Protein AF-A0A9X2DVT4-F1 (afdb_monomer_lite)

Structure (mmCIF, N/CA/C/O backbone):
data_AF-A0A9X2DVT4-F1
#
_entry.id   AF-A0A9X2DVT4-F1
#
loop_
_atom_site.group_PDB
_atom_site.id
_atom_site.type_symbol
_atom_site.label_atom_id
_atom_site.label_alt_id
_atom_site.label_comp_id
_atom_site.label_asym_id
_atom_site.label_entity_id
_atom_site.label_seq_id
_atom_site.pdbx_PDB_ins_code
_atom_site.Cartn_x
_atom_site.Cartn_y
_atom_site.Cartn_z
_atom_site.occupancy
_atom_site.B_iso_or_equiv
_atom_site.auth_seq_id
_atom_site.auth_comp_id
_atom_site.auth_asym_id
_atom_site.auth_atom_id
_atom_site.pdbx_PDB_model_num
ATOM 1 N N . MET A 1 1 ? 13.427 -0.762 -12.704 1.00 71.38 1 MET A N 1
ATOM 2 C CA . MET A 1 1 ? 12.385 -1.086 -13.706 1.00 71.38 1 MET A CA 1
ATOM 3 C C . MET A 1 1 ? 13.060 -1.041 -15.070 1.00 71.38 1 MET A C 1
ATOM 5 O O . MET A 1 1 ? 14.196 -0.591 -15.124 1.00 71.38 1 MET A O 1
ATOM 9 N N . GLY A 1 2 ? 12.454 -1.549 -16.137 1.00 69.06 2 GLY A N 1
ATOM 10 C CA . GLY A 1 2 ? 13.081 -1.515 -17.460 1.00 69.06 2 GLY A CA 1
ATOM 11 C C . GLY A 1 2 ? 12.213 -2.174 -18.527 1.00 69.06 2 GLY A C 1
ATOM 12 O O . GLY A 1 2 ? 11.211 -2.796 -18.166 1.00 69.06 2 GLY A O 1
ATOM 13 N N . PRO A 1 3 ? 12.598 -2.067 -19.810 1.00 72.62 3 PRO A N 1
ATOM 14 C CA . PRO A 1 3 ? 11.763 -2.531 -20.902 1.00 72.62 3 PRO A CA 1
ATOM 15 C C . PRO A 1 3 ? 11.593 -4.046 -20.883 1.00 72.62 3 PRO A C 1
ATOM 17 O O . PRO A 1 3 ? 12.541 -4.806 -20.644 1.00 72.62 3 PRO A O 1
ATOM 20 N N . VAL A 1 4 ? 10.359 -4.478 -21.123 1.00 77.94 4 VAL A N 1
ATOM 21 C CA . VAL A 1 4 ? 9.974 -5.889 -21.056 1.00 77.94 4 VAL A CA 1
ATOM 22 C C . VAL A 1 4 ? 9.972 -6.493 -22.456 1.00 77.94 4 VAL A C 1
ATOM 24 O O . VAL A 1 4 ? 9.205 -6.082 -23.323 1.00 77.94 4 VAL A O 1
ATOM 27 N N . GLU A 1 5 ? 10.796 -7.519 -22.669 1.00 76.25 5 GLU A N 1
ATOM 28 C CA . GLU A 1 5 ? 10.823 -8.247 -23.939 1.00 76.25 5 GLU A CA 1
ATOM 29 C C . GLU A 1 5 ? 9.507 -9.016 -24.163 1.00 76.25 5 GLU A C 1
ATOM 31 O O . GLU A 1 5 ? 8.985 -9.676 -23.256 1.00 76.25 5 GLU A O 1
ATOM 36 N N . ARG A 1 6 ? 8.954 -8.912 -25.380 1.00 77.31 6 ARG A N 1
ATOM 37 C CA . ARG A 1 6 ? 7.683 -9.536 -25.777 1.00 77.31 6 ARG A CA 1
ATOM 38 C C . ARG A 1 6 ? 7.884 -10.526 -26.930 1.00 77.31 6 ARG A C 1
ATOM 40 O O . ARG A 1 6 ? 8.657 -10.229 -27.837 1.00 77.31 6 ARG A O 1
ATOM 47 N N . PRO A 1 7 ? 7.142 -11.652 -26.957 1.00 82.06 7 PRO A N 1
ATOM 48 C CA . PRO A 1 7 ? 6.118 -12.064 -25.991 1.00 82.06 7 PRO A CA 1
ATOM 49 C C . PRO A 1 7 ? 6.713 -12.519 -24.650 1.00 82.06 7 PRO A C 1
ATOM 51 O O . PRO A 1 7 ? 7.838 -13.006 -24.594 1.00 82.06 7 PRO A O 1
ATOM 54 N N . LEU A 1 8 ? 5.934 -12.394 -23.569 1.00 76.88 8 LEU A N 1
ATOM 55 C CA . LEU A 1 8 ? 6.378 -12.848 -22.251 1.00 76.88 8 LEU A CA 1
ATOM 56 C C . LEU A 1 8 ? 6.645 -14.365 -22.251 1.00 76.88 8 LEU A C 1
ATOM 58 O O . LEU A 1 8 ? 5.827 -15.140 -22.764 1.00 76.88 8 LEU A O 1
ATOM 62 N N . PRO A 1 9 ? 7.750 -14.817 -21.637 1.00 76.12 9 PRO A N 1
ATOM 63 C CA . PRO A 1 9 ? 8.065 -16.232 -21.571 1.00 76.12 9 PRO A CA 1
ATOM 64 C C . PRO A 1 9 ? 7.086 -16.973 -20.660 1.00 76.12 9 PRO A C 1
ATOM 66 O O . PRO A 1 9 ? 6.658 -16.478 -19.619 1.00 76.12 9 PRO A O 1
ATOM 69 N N . ARG A 1 10 ? 6.778 -18.227 -21.015 1.00 79.88 10 ARG A N 1
ATOM 70 C CA . ARG A 1 10 ? 5.844 -19.083 -20.257 1.00 79.88 10 ARG A CA 1
ATOM 71 C C . ARG A 1 10 ? 6.353 -19.483 -18.868 1.00 79.88 10 ARG A C 1
ATOM 73 O O . ARG A 1 10 ? 5.586 -20.023 -18.078 1.00 79.88 10 ARG A O 1
ATOM 80 N N . THR A 1 11 ? 7.640 -19.277 -18.585 1.00 75.56 11 THR A N 1
ATOM 81 C CA . THR A 1 11 ? 8.261 -19.591 -17.294 1.00 75.56 11 THR A CA 1
ATOM 82 C C . THR A 1 11 ? 9.234 -18.487 -16.895 1.00 75.56 11 THR A C 1
ATOM 84 O O . THR A 1 11 ? 9.920 -17.923 -17.746 1.00 75.56 11 THR A O 1
ATOM 87 N N . THR A 1 12 ? 9.355 -18.222 -15.595 1.00 71.00 12 THR A N 1
ATOM 88 C CA . THR A 1 12 ? 10.313 -17.249 -15.043 1.00 71.00 12 THR A CA 1
ATOM 89 C C . THR A 1 12 ? 11.767 -17.611 -15.334 1.00 71.00 12 THR A C 1
ATOM 91 O O . THR A 1 12 ? 12.592 -16.720 -15.485 1.00 71.00 12 THR A O 1
ATOM 94 N N . ARG A 1 13 ? 12.095 -18.904 -15.466 1.00 68.88 13 ARG A N 1
ATOM 95 C CA . ARG A 1 13 ? 13.450 -19.367 -15.817 1.00 68.88 13 ARG A CA 1
ATOM 96 C C . ARG A 1 13 ? 13.846 -19.031 -17.256 1.00 68.88 13 ARG A C 1
ATOM 98 O O . ARG A 1 13 ? 15.031 -18.945 -17.547 1.00 68.88 13 ARG A O 1
ATOM 105 N N . ALA A 1 14 ? 12.860 -18.868 -18.136 1.00 66.12 14 ALA A N 1
ATOM 106 C CA . ALA A 1 14 ? 13.054 -18.429 -19.513 1.00 66.12 14 ALA A CA 1
ATOM 107 C C . ALA A 1 14 ? 12.982 -16.898 -19.657 1.00 66.12 14 ALA A C 1
ATOM 109 O O . ALA A 1 14 ? 13.125 -16.391 -20.766 1.00 66.12 14 ALA A O 1
ATOM 110 N N . ALA A 1 15 ? 12.743 -16.162 -18.562 1.00 71.56 15 ALA A N 1
ATOM 111 C CA . ALA A 1 15 ? 12.778 -14.709 -18.575 1.00 71.56 15 ALA A CA 1
ATOM 112 C C . ALA A 1 15 ? 14.210 -14.212 -18.778 1.00 71.56 15 ALA A C 1
ATOM 114 O O . ALA A 1 15 ? 15.128 -14.576 -18.049 1.00 71.56 15 ALA A O 1
ATOM 115 N N . THR A 1 16 ? 14.369 -13.373 -19.788 1.00 70.31 16 THR A N 1
ATOM 116 C CA . THR A 1 16 ? 15.599 -12.678 -20.159 1.00 70.31 16 THR A CA 1
ATOM 117 C C . THR A 1 16 ? 15.250 -11.206 -20.408 1.00 70.31 16 THR A C 1
ATOM 119 O O . THR A 1 16 ? 14.088 -10.811 -20.287 1.00 70.31 16 THR A O 1
ATOM 122 N N . GLY A 1 17 ? 16.255 -10.374 -20.668 1.00 77.12 17 GLY A N 1
ATOM 123 C CA . GLY A 1 17 ? 16.083 -8.951 -20.944 1.00 77.12 17 GLY A CA 1
ATOM 124 C C . GLY A 1 17 ? 16.403 -8.047 -19.755 1.00 77.12 17 GLY A C 1
ATOM 125 O O . GLY A 1 17 ? 16.550 -8.482 -18.608 1.00 77.12 17 GLY A O 1
ATOM 126 N N . SER A 1 18 ? 16.546 -6.756 -20.045 1.00 78.50 18 SER A N 1
ATOM 127 C CA . SER A 1 18 ? 16.970 -5.735 -19.081 1.00 78.50 18 SER A CA 1
ATOM 128 C C . SER A 1 18 ? 16.030 -5.641 -17.878 1.00 78.50 18 SER A C 1
ATOM 130 O O . SER A 1 18 ? 16.520 -5.569 -16.752 1.00 78.50 18 SER A O 1
ATOM 132 N N . ALA A 1 19 ? 14.710 -5.759 -18.076 1.00 80.19 19 ALA A N 1
ATOM 133 C CA . ALA A 1 19 ? 13.735 -5.816 -16.985 1.00 80.19 19 ALA A CA 1
ATOM 134 C C . ALA A 1 19 ? 13.988 -6.974 -16.005 1.00 80.19 19 ALA A C 1
ATOM 136 O O . ALA A 1 19 ? 13.906 -6.786 -14.789 1.00 80.19 19 ALA A O 1
ATOM 137 N N . HIS A 1 20 ? 14.328 -8.167 -16.508 1.00 83.31 20 HIS A N 1
ATOM 138 C CA . HIS A 1 20 ? 14.602 -9.331 -15.662 1.00 83.31 20 HIS A CA 1
ATOM 139 C C . HIS A 1 20 ? 15.852 -9.116 -14.798 1.00 83.31 20 HIS A C 1
ATOM 141 O O . HIS A 1 20 ? 15.828 -9.352 -13.587 1.00 83.31 20 HIS A O 1
ATOM 147 N N . PHE A 1 21 ? 16.939 -8.626 -15.401 1.00 85.50 21 PHE A N 1
ATOM 148 C CA . PHE A 1 21 ? 18.171 -8.335 -14.668 1.00 85.50 21 PHE A CA 1
ATOM 149 C C . PHE A 1 21 ? 17.993 -7.194 -13.661 1.00 85.50 21 PHE A C 1
ATOM 151 O O . PHE A 1 21 ? 18.472 -7.314 -12.532 1.00 85.50 21 PHE A O 1
ATOM 158 N N . ALA A 1 22 ? 17.253 -6.143 -14.027 1.00 84.56 22 ALA A N 1
ATOM 159 C CA . ALA A 1 22 ? 16.889 -5.047 -13.134 1.00 84.56 22 ALA A CA 1
ATOM 160 C C . ALA A 1 22 ? 16.107 -5.550 -11.910 1.00 84.56 22 ALA A C 1
ATOM 162 O O . ALA A 1 22 ? 16.446 -5.222 -10.773 1.00 84.56 22 ALA A O 1
ATOM 163 N N . ALA A 1 23 ? 15.105 -6.410 -12.120 1.00 86.69 23 ALA A N 1
ATOM 164 C CA . ALA A 1 23 ? 14.337 -7.014 -11.033 1.00 86.69 23 ALA A CA 1
ATOM 165 C C . ALA A 1 23 ? 15.223 -7.865 -10.110 1.00 86.69 23 ALA A C 1
ATOM 167 O O . ALA A 1 23 ? 15.121 -7.772 -8.888 1.00 86.69 23 ALA A O 1
ATOM 168 N N . ARG A 1 24 ? 16.136 -8.666 -10.674 1.00 89.25 24 ARG A N 1
ATOM 169 C CA . ARG A 1 24 ? 17.065 -9.482 -9.883 1.00 89.25 24 ARG A CA 1
ATOM 170 C C . ARG A 1 24 ? 18.013 -8.617 -9.049 1.00 89.25 24 ARG A C 1
ATOM 172 O O . ARG A 1 24 ? 18.176 -8.898 -7.864 1.00 89.25 24 ARG A O 1
ATOM 179 N N . ARG A 1 25 ? 18.602 -7.562 -9.625 1.00 90.00 25 ARG A N 1
ATOM 180 C CA . ARG A 1 25 ? 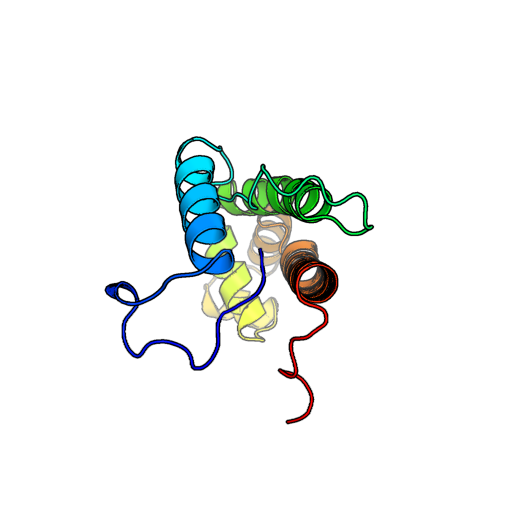19.441 -6.605 -8.879 1.00 90.00 25 ARG A CA 1
ATOM 181 C C . ARG A 1 25 ? 18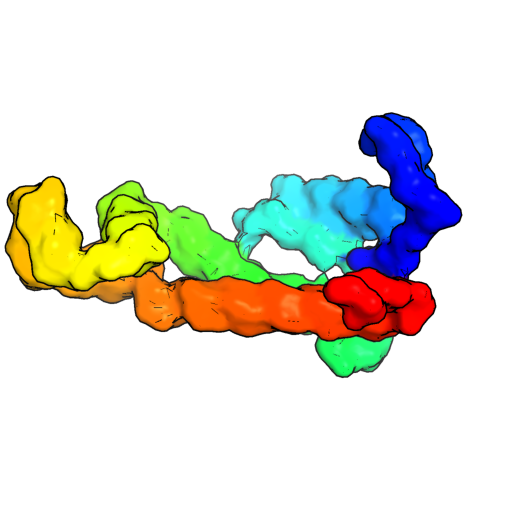.668 -5.940 -7.747 1.00 90.00 25 ARG A C 1
ATOM 183 O O . ARG A 1 25 ? 19.157 -5.911 -6.623 1.00 90.00 25 ARG A O 1
ATOM 190 N N . ALA A 1 26 ? 17.452 -5.475 -8.024 1.00 91.06 26 ALA A N 1
ATOM 191 C CA . ALA A 1 26 ? 16.573 -4.880 -7.026 1.00 91.06 26 ALA A CA 1
ATOM 192 C C . ALA A 1 26 ? 16.285 -5.846 -5.860 1.00 91.06 26 ALA A C 1
ATOM 194 O O . ALA A 1 26 ? 16.390 -5.458 -4.699 1.00 91.06 26 ALA A O 1
ATOM 195 N N . VAL A 1 27 ? 15.998 -7.122 -6.140 1.00 92.69 27 VAL A N 1
ATOM 196 C CA . VAL A 1 27 ? 15.785 -8.141 -5.096 1.00 92.69 27 VAL A CA 1
ATOM 197 C C . VAL A 1 27 ? 17.047 -8.382 -4.271 1.00 92.69 27 VAL A C 1
ATOM 199 O O . VAL A 1 27 ? 16.967 -8.455 -3.047 1.00 92.69 27 VAL A O 1
ATOM 202 N N . GLU A 1 28 ? 18.213 -8.501 -4.909 1.00 93.50 28 GLU A N 1
ATOM 203 C CA . GLU A 1 28 ? 19.473 -8.679 -4.180 1.00 93.50 28 GLU A CA 1
ATOM 204 C C . GLU A 1 28 ? 19.793 -7.467 -3.295 1.00 93.50 28 GLU A C 1
ATOM 206 O O . GLU A 1 28 ? 20.128 -7.643 -2.124 1.00 93.50 28 GLU A O 1
ATOM 211 N N . ALA A 1 29 ? 19.598 -6.246 -3.799 1.00 92.31 29 ALA A N 1
ATOM 212 C CA . ALA A 1 29 ? 19.772 -5.019 -3.025 1.00 92.31 29 ALA A CA 1
ATOM 213 C C . ALA A 1 29 ? 18.767 -4.911 -1.864 1.00 92.31 29 ALA A C 1
ATOM 215 O O . ALA A 1 29 ? 19.121 -4.497 -0.763 1.00 92.31 29 ALA A O 1
ATOM 216 N N . ALA A 1 30 ? 17.516 -5.327 -2.070 1.00 94.31 30 ALA A N 1
ATOM 217 C CA . ALA A 1 30 ? 16.475 -5.282 -1.048 1.00 94.31 30 ALA A CA 1
ATOM 218 C C . ALA A 1 30 ? 16.804 -6.139 0.187 1.00 9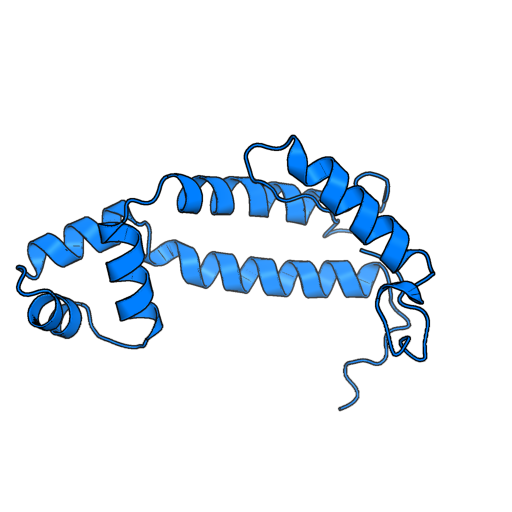4.31 30 ALA A C 1
ATOM 220 O O . ALA A 1 30 ? 16.397 -5.794 1.296 1.00 94.31 30 ALA A O 1
ATOM 221 N N . LYS A 1 31 ? 17.564 -7.235 0.035 1.00 94.19 31 LYS A N 1
ATOM 222 C CA . LYS A 1 31 ? 17.895 -8.147 1.147 1.00 94.19 31 LYS A CA 1
ATOM 223 C C . LYS A 1 31 ? 18.644 -7.465 2.289 1.00 94.19 31 LYS A C 1
ATOM 225 O O . LYS A 1 31 ? 18.451 -7.865 3.437 1.00 94.19 31 LYS A O 1
ATOM 230 N N . THR A 1 32 ? 19.478 -6.472 1.987 1.00 93.69 32 THR A N 1
ATOM 231 C CA . THR A 1 32 ? 20.314 -5.765 2.970 1.00 93.69 32 THR A CA 1
ATOM 232 C C . THR A 1 32 ? 19.689 -4.458 3.459 1.00 93.69 32 THR A C 1
ATOM 234 O O . THR A 1 32 ? 20.217 -3.843 4.385 1.00 93.69 32 THR A O 1
ATOM 237 N N . ARG A 1 33 ? 18.558 -4.032 2.881 1.00 92.56 33 ARG A N 1
ATOM 238 C CA . ARG A 1 33 ? 17.866 -2.793 3.259 1.00 92.56 33 ARG A CA 1
ATOM 239 C C . ARG A 1 33 ? 16.886 -3.033 4.412 1.00 92.56 33 ARG A C 1
ATOM 241 O O . ARG A 1 33 ? 16.171 -4.037 4.388 1.00 92.56 33 ARG A O 1
ATOM 248 N N . PRO A 1 34 ? 16.757 -2.090 5.366 1.00 90.81 34 PRO A N 1
ATOM 249 C CA . PRO A 1 34 ? 15.749 -2.170 6.424 1.00 90.81 34 PRO A CA 1
ATOM 250 C C . PRO A 1 34 ? 14.319 -2.300 5.885 1.00 90.81 34 PRO A C 1
ATOM 252 O O . PRO A 1 34 ? 13.552 -3.115 6.379 1.00 90.81 34 PRO A O 1
ATOM 255 N N . SER A 1 35 ? 13.988 -1.566 4.818 1.00 93.38 35 SER A N 1
ATOM 256 C CA . SER A 1 35 ? 12.660 -1.584 4.192 1.00 93.38 35 SER A CA 1
ATOM 257 C C . SER A 1 35 ? 12.348 -2.863 3.408 1.00 93.38 35 SER A C 1
ATOM 259 O O . SER A 1 35 ? 11.218 -3.028 2.956 1.00 93.38 35 SER A O 1
ATOM 261 N N . ARG A 1 36 ? 13.329 -3.761 3.206 1.00 93.31 36 ARG A N 1
ATOM 262 C CA . ARG A 1 36 ? 13.201 -4.971 2.367 1.00 93.31 36 ARG A CA 1
ATOM 263 C C . ARG A 1 36 ? 12.677 -4.689 0.952 1.00 93.31 36 ARG A C 1
ATOM 265 O O . ARG A 1 36 ? 12.116 -5.569 0.304 1.00 93.31 36 ARG A O 1
ATOM 272 N N . PHE A 1 37 ? 12.891 -3.472 0.461 1.00 93.81 37 PHE A N 1
ATOM 273 C CA . PHE A 1 37 ? 12.450 -3.004 -0.845 1.00 93.81 37 PHE A CA 1
ATOM 274 C C . PHE A 1 37 ? 13.575 -2.226 -1.520 1.00 93.81 37 PHE A C 1
ATOM 276 O O . PHE A 1 37 ? 14.242 -1.411 -0.883 1.00 93.81 37 PHE A O 1
ATOM 283 N N . SER A 1 38 ? 13.771 -2.466 -2.813 1.00 92.75 38 SER A N 1
ATOM 284 C CA . SER A 1 38 ? 14.668 -1.680 -3.654 1.00 92.75 38 SER A CA 1
ATOM 285 C C . SER A 1 38 ? 14.049 -1.513 -5.037 1.00 92.75 38 SER A C 1
ATOM 287 O O . SER A 1 38 ? 13.491 -2.463 -5.586 1.00 92.75 38 SER A O 1
ATOM 289 N N . THR A 1 39 ? 14.209 -0.341 -5.631 1.00 89.38 39 THR A N 1
ATOM 290 C CA . THR A 1 39 ? 14.218 -0.148 -7.079 1.00 89.38 39 THR A CA 1
ATOM 291 C C . THR A 1 39 ? 15.644 -0.384 -7.601 1.00 89.38 39 THR A C 1
ATOM 293 O O . THR A 1 39 ? 16.590 -0.474 -6.812 1.00 89.38 39 THR A O 1
ATOM 296 N N . ASP A 1 40 ? 15.799 -0.609 -8.909 1.00 80.06 40 ASP A N 1
ATOM 297 C CA . ASP A 1 40 ? 17.107 -0.897 -9.517 1.00 80.06 40 ASP A CA 1
ATOM 298 C C . ASP A 1 40 ? 18.046 0.316 -9.373 1.00 80.06 40 ASP A C 1
ATOM 300 O O . ASP A 1 40 ? 17.687 1.391 -9.856 1.00 80.06 40 ASP A O 1
ATOM 304 N N . PRO A 1 41 ? 19.207 0.178 -8.706 1.00 60.19 41 PRO A N 1
ATOM 305 C CA . PRO A 1 41 ? 20.082 1.306 -8.389 1.00 60.19 41 PRO A CA 1
ATOM 306 C C . PRO A 1 41 ? 20.899 1.832 -9.579 1.00 60.19 41 PRO A C 1
ATOM 308 O O . PRO A 1 41 ? 21.418 2.940 -9.487 1.00 60.19 41 PRO A O 1
ATOM 311 N N . ASP A 1 42 ? 21.027 1.062 -10.665 1.00 61.66 42 ASP A N 1
ATOM 312 C CA . ASP A 1 42 ? 21.895 1.413 -11.805 1.00 61.66 42 ASP A CA 1
ATOM 313 C C . ASP A 1 42 ? 21.193 2.256 -12.881 1.00 61.66 42 ASP A C 1
ATOM 315 O O . ASP A 1 42 ? 21.815 2.671 -13.861 1.00 61.66 42 ASP A O 1
ATOM 319 N N . ASP A 1 43 ? 19.898 2.525 -12.717 1.00 64.69 43 ASP A N 1
ATOM 320 C CA . ASP A 1 43 ? 19.166 3.394 -13.627 1.00 64.69 43 ASP A CA 1
ATOM 321 C C . ASP A 1 43 ? 19.389 4.862 -13.244 1.00 64.69 43 ASP A C 1
ATOM 323 O O . ASP A 1 43 ? 18.652 5.450 -12.452 1.00 64.69 43 ASP A O 1
ATOM 327 N N . ALA A 1 44 ? 20.441 5.453 -13.814 1.00 62.94 44 ALA A N 1
ATOM 328 C CA . ALA A 1 44 ? 20.788 6.867 -13.669 1.00 62.94 44 ALA A CA 1
ATOM 329 C C . ALA A 1 44 ? 19.844 7.803 -14.457 1.00 62.94 44 ALA A C 1
ATOM 331 O O . ALA A 1 44 ? 20.267 8.862 -14.932 1.00 62.94 44 ALA A O 1
ATOM 332 N N . SER A 1 45 ? 18.576 7.416 -14.633 1.00 67.75 45 SER A N 1
ATOM 333 C CA . SER A 1 45 ? 17.561 8.263 -15.245 1.00 67.75 45 SER A CA 1
ATOM 334 C C . SER A 1 45 ? 17.432 9.574 -14.472 1.00 67.75 45 SER A C 1
ATOM 336 O O . SER A 1 45 ? 17.139 9.601 -13.277 1.00 67.75 45 SER A O 1
ATOM 338 N N . THR A 1 46 ? 17.637 10.683 -15.179 1.00 70.38 46 THR A N 1
ATOM 339 C CA . THR A 1 46 ? 17.429 12.043 -14.667 1.00 70.38 46 THR A CA 1
ATOM 340 C C . THR A 1 46 ? 15.981 12.508 -14.833 1.00 70.38 46 THR A C 1
ATOM 342 O O . THR A 1 46 ? 15.651 13.635 -14.459 1.00 70.38 46 THR A O 1
ATOM 345 N N . ALA A 1 47 ? 15.108 11.668 -15.403 1.00 80.19 47 ALA A N 1
ATOM 346 C CA . ALA A 1 47 ? 13.703 11.988 -15.598 1.00 80.19 47 ALA A CA 1
ATOM 347 C C . ALA A 1 47 ? 12.958 11.940 -14.260 1.00 80.19 47 ALA A C 1
ATOM 349 O O . ALA A 1 47 ? 13.022 10.948 -13.538 1.00 80.19 47 ALA A O 1
ATOM 350 N N . PHE A 1 48 ? 12.220 13.007 -13.952 1.00 81.50 48 PHE A N 1
ATOM 351 C CA . PHE A 1 48 ? 11.333 13.040 -12.796 1.00 81.50 48 PHE A CA 1
ATOM 352 C C . PHE A 1 48 ? 9.925 12.548 -13.181 1.00 81.50 48 PHE A C 1
ATOM 354 O O . PHE A 1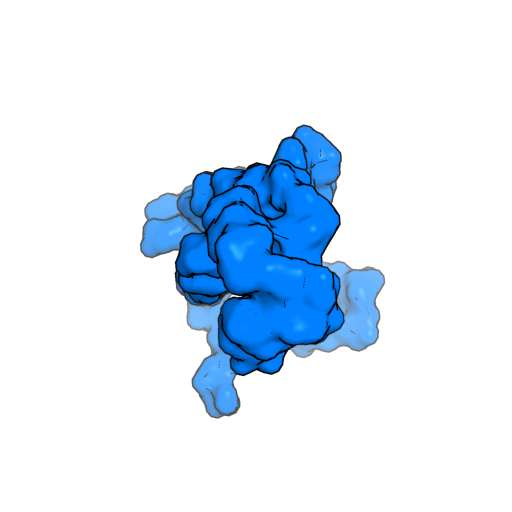 48 ? 9.369 13.033 -14.171 1.00 81.50 48 PHE A O 1
ATOM 361 N N . PRO A 1 49 ? 9.297 11.669 -12.382 1.00 87.38 49 PRO A N 1
ATOM 362 C CA . PRO A 1 49 ? 9.870 10.962 -11.236 1.00 87.38 49 PRO A CA 1
ATOM 363 C C . PRO A 1 49 ? 10.804 9.820 -11.668 1.00 87.38 49 PRO A C 1
ATOM 365 O O . PRO A 1 49 ? 10.520 9.109 -12.633 1.00 87.38 49 PRO A O 1
ATOM 368 N N . SER A 1 50 ? 11.883 9.627 -10.912 1.00 87.94 50 SER A N 1
ATOM 369 C CA . SER A 1 50 ? 12.883 8.575 -11.115 1.00 87.94 50 SER A CA 1
ATOM 370 C C . SER A 1 50 ? 12.625 7.352 -10.214 1.00 87.94 50 SER A C 1
ATOM 372 O O . SER A 1 50 ? 11.883 7.436 -9.224 1.00 87.94 50 SER A O 1
ATOM 374 N N . PRO A 1 51 ? 13.275 6.200 -10.474 1.00 88.38 51 PRO A N 1
ATOM 375 C CA . PRO A 1 51 ? 13.275 5.067 -9.546 1.00 88.38 51 PRO A CA 1
ATOM 376 C C . PRO A 1 51 ? 13.767 5.418 -8.134 1.00 88.38 51 PRO A C 1
ATOM 378 O O . PRO A 1 51 ? 13.286 4.828 -7.161 1.00 88.38 51 PRO A O 1
ATOM 381 N N . ALA A 1 52 ? 14.695 6.372 -8.014 1.00 88.50 52 ALA A N 1
ATOM 382 C CA . ALA A 1 52 ? 15.215 6.846 -6.734 1.00 88.50 52 ALA A CA 1
ATOM 383 C C . ALA A 1 52 ? 14.177 7.685 -5.971 1.00 88.50 52 ALA A C 1
ATOM 385 O O . ALA A 1 52 ? 14.022 7.502 -4.763 1.00 88.50 52 ALA A O 1
ATOM 386 N N . ASP A 1 53 ? 13.407 8.527 -6.669 1.00 90.25 53 ASP A N 1
ATOM 387 C CA . ASP A 1 53 ? 12.300 9.282 -6.064 1.00 90.25 53 ASP A CA 1
ATOM 388 C C . ASP A 1 53 ? 11.233 8.335 -5.509 1.00 90.25 53 ASP A C 1
ATOM 390 O O . ASP A 1 53 ? 10.759 8.500 -4.384 1.00 90.25 53 ASP A O 1
ATOM 394 N N . ALA A 1 54 ? 10.893 7.289 -6.272 1.00 91.50 54 ALA A N 1
ATOM 395 C CA . ALA A 1 54 ? 9.984 6.255 -5.797 1.00 91.50 54 ALA A CA 1
ATOM 396 C C . ALA A 1 54 ? 10.548 5.544 -4.558 1.00 91.50 54 ALA A C 1
ATOM 398 O O . ALA A 1 54 ? 9.848 5.440 -3.551 1.00 91.50 54 ALA A O 1
ATOM 399 N N . GLN A 1 55 ? 11.813 5.110 -4.592 1.00 91.94 55 GLN A N 1
ATOM 400 C CA . GLN A 1 55 ? 12.470 4.467 -3.449 1.00 91.94 55 GLN A CA 1
ATOM 401 C C . GLN A 1 55 ? 12.391 5.323 -2.180 1.00 91.94 55 GLN A C 1
ATOM 403 O O . GLN A 1 55 ? 11.999 4.822 -1.126 1.00 91.94 55 GLN A O 1
ATOM 408 N N . ALA A 1 56 ? 12.734 6.609 -2.292 1.00 92.81 56 ALA A N 1
ATOM 409 C CA . ALA A 1 56 ? 12.764 7.539 -1.170 1.00 92.81 56 ALA A CA 1
ATOM 410 C C . ALA A 1 56 ? 11.389 7.718 -0.508 1.00 92.81 56 ALA A C 1
ATOM 412 O O . ALA A 1 56 ? 11.313 7.976 0.691 1.00 92.81 56 ALA A O 1
ATOM 413 N N . LEU A 1 57 ? 10.301 7.554 -1.268 1.00 94.44 57 LEU A N 1
ATOM 414 C CA . LEU A 1 57 ? 8.935 7.632 -0.751 1.00 94.44 57 LEU A CA 1
ATOM 415 C C . LEU A 1 57 ? 8.401 6.278 -0.247 1.00 94.44 57 LEU A C 1
AT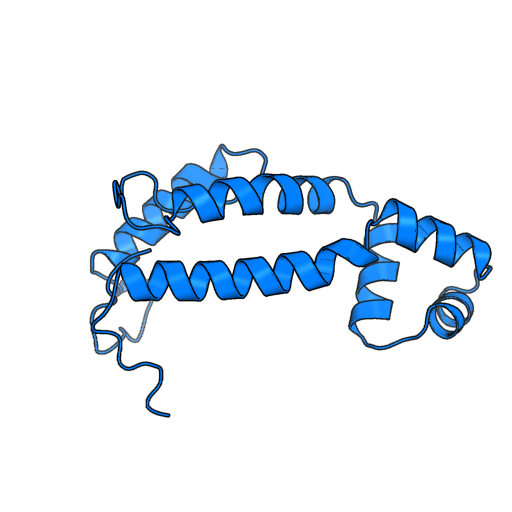OM 417 O O . LEU A 1 57 ? 7.556 6.255 0.650 1.00 94.44 57 LEU A O 1
ATOM 421 N N . PHE A 1 58 ? 8.898 5.150 -0.769 1.00 95.50 58 PHE A N 1
ATOM 422 C CA . PHE A 1 58 ? 8.565 3.815 -0.257 1.00 95.50 58 PHE A CA 1
ATOM 423 C C . PHE A 1 58 ? 9.185 3.539 1.111 1.00 95.50 58 PHE A C 1
ATOM 425 O O . PHE A 1 58 ? 8.498 3.014 1.987 1.00 95.50 58 PHE A O 1
ATOM 432 N N . ASP A 1 59 ? 10.456 3.897 1.305 1.00 95.25 59 ASP A N 1
ATOM 433 C CA . ASP A 1 59 ? 11.194 3.624 2.543 1.00 95.25 59 ASP A CA 1
ATOM 434 C C . ASP A 1 59 ? 10.446 4.081 3.821 1.00 95.25 59 ASP A C 1
ATOM 436 O O . ASP A 1 59 ? 10.245 3.242 4.707 1.00 95.25 59 ASP A O 1
ATOM 440 N N . PRO A 1 60 ? 9.932 5.325 3.939 1.00 95.00 60 PRO A N 1
ATOM 441 C CA . PRO A 1 60 ? 9.190 5.748 5.128 1.00 95.00 60 PRO A CA 1
ATOM 442 C C . PRO A 1 60 ? 7.833 5.046 5.290 1.00 95.00 60 PRO A C 1
ATOM 444 O O . PRO A 1 60 ? 7.435 4.751 6.419 1.00 95.00 60 PRO A O 1
ATOM 447 N N . LEU A 1 61 ? 7.113 4.739 4.201 1.00 95.62 61 LEU A N 1
ATOM 448 C CA . LEU A 1 61 ? 5.846 4.003 4.300 1.00 95.62 61 LEU A CA 1
ATOM 449 C C . LEU A 1 61 ? 6.076 2.567 4.785 1.00 95.62 61 LEU A C 1
ATOM 451 O O . LEU A 1 61 ? 5.314 2.056 5.606 1.00 95.62 61 LEU A O 1
ATOM 455 N N . LEU A 1 62 ? 7.124 1.912 4.287 1.00 96.06 62 LEU A N 1
ATOM 456 C CA . LEU A 1 62 ? 7.476 0.557 4.696 1.00 96.06 62 LEU A CA 1
ATOM 457 C C . LEU A 1 62 ? 7.957 0.525 6.146 1.00 96.06 62 LEU A C 1
ATOM 459 O O . LEU A 1 62 ? 7.529 -0.352 6.885 1.00 96.06 62 LEU A O 1
ATOM 463 N N . GLN A 1 63 ? 8.726 1.520 6.595 1.00 94.31 63 GLN A N 1
ATOM 464 C CA . GLN A 1 63 ? 9.090 1.659 8.008 1.00 94.31 63 GLN A CA 1
ATOM 465 C C . GLN A 1 63 ? 7.858 1.851 8.911 1.00 94.31 63 GLN A C 1
ATOM 467 O O . GLN A 1 63 ? 7.761 1.251 9.984 1.00 94.31 63 GLN A O 1
ATOM 472 N N . LEU A 1 64 ? 6.880 2.649 8.471 1.00 93.38 64 LEU A N 1
ATOM 473 C CA . LEU A 1 64 ? 5.619 2.829 9.192 1.00 93.38 64 LEU A CA 1
ATOM 474 C C . LEU A 1 64 ? 4.845 1.510 9.323 1.00 93.38 64 LEU A C 1
ATOM 476 O O . LEU A 1 64 ? 4.313 1.213 10.391 1.00 93.38 64 LEU A O 1
ATOM 480 N N . ARG A 1 65 ? 4.799 0.712 8.252 1.00 95.56 65 ARG A N 1
ATOM 481 C CA . ARG A 1 65 ? 4.150 -0.606 8.245 1.00 95.56 65 ARG A CA 1
ATOM 482 C C . ARG A 1 65 ? 4.902 -1.636 9.084 1.00 95.56 65 ARG A C 1
ATOM 484 O O . ARG A 1 65 ? 4.258 -2.405 9.783 1.00 95.56 65 ARG A O 1
ATOM 491 N N . ASP A 1 66 ? 6.230 -1.629 9.051 1.00 95.12 66 ASP A N 1
ATOM 492 C CA . ASP A 1 66 ? 7.073 -2.561 9.809 1.00 95.12 66 ASP A CA 1
ATOM 493 C C . ASP A 1 66 ? 6.929 -2.355 11.327 1.00 95.12 66 ASP A C 1
ATOM 495 O O . ASP A 1 66 ? 6.856 -3.307 12.095 1.00 95.12 66 ASP A O 1
ATOM 499 N N . SER A 1 67 ? 6.763 -1.102 11.766 1.00 93.44 67 SER A N 1
ATOM 500 C CA . SER A 1 67 ? 6.516 -0.771 13.180 1.00 93.44 67 SER A CA 1
ATOM 501 C C . SER A 1 67 ? 5.085 -1.047 13.671 1.00 93.44 67 SER A C 1
ATOM 503 O O . SER A 1 67 ? 4.775 -0.823 14.846 1.00 93.44 67 SER A O 1
ATOM 505 N N . ARG A 1 68 ? 4.181 -1.510 12.798 1.00 96.38 68 ARG A N 1
ATOM 506 C CA . ARG A 1 68 ? 2.766 -1.706 13.130 1.00 96.38 68 ARG A CA 1
ATOM 507 C C . ARG A 1 68 ? 2.568 -2.969 13.967 1.00 96.38 68 ARG A C 1
ATOM 509 O O . ARG A 1 68 ? 2.970 -4.062 13.582 1.00 96.38 68 ARG A O 1
ATOM 516 N N . SER A 1 69 ? 1.875 -2.819 15.094 1.00 97.69 69 SER A N 1
ATOM 517 C CA . SER A 1 69 ? 1.495 -3.946 15.949 1.00 97.69 69 SER A CA 1
ATOM 518 C C . SER A 1 69 ? 0.448 -4.847 15.290 1.00 97.69 69 SER A C 1
ATOM 520 O O . SER A 1 69 ? -0.284 -4.416 14.402 1.00 97.69 69 SER A O 1
ATOM 522 N N . GLU A 1 70 ? 0.307 -6.076 15.786 1.00 98.00 70 GLU A N 1
ATOM 523 C CA . GLU A 1 70 ? -0.717 -7.030 15.336 1.00 98.00 70 GLU A CA 1
ATOM 524 C C . GLU A 1 70 ? -2.137 -6.439 15.403 1.00 98.00 70 GLU A C 1
ATOM 526 O O . GLU A 1 70 ? -2.858 -6.431 14.411 1.00 98.00 70 GLU A O 1
ATOM 531 N N . ALA A 1 71 ? -2.501 -5.808 16.524 1.00 97.19 71 ALA A N 1
ATOM 532 C CA . ALA A 1 71 ? -3.785 -5.115 16.669 1.00 97.19 71 ALA A CA 1
ATOM 533 C C . ALA A 1 71 ? -3.948 -3.922 15.703 1.00 97.19 71 ALA A C 1
ATOM 535 O O . ALA A 1 71 ? -5.067 -3.519 15.379 1.00 97.19 71 ALA A O 1
ATOM 536 N N . GLY A 1 72 ? -2.834 -3.317 15.282 1.00 97.19 72 GLY A N 1
ATOM 537 C CA . GLY A 1 72 ? -2.803 -2.276 14.264 1.00 97.19 72 GLY A CA 1
ATOM 538 C C . GLY A 1 72 ? -3.035 -2.827 12.855 1.00 97.19 72 GLY A C 1
ATOM 539 O O . GLY A 1 72 ? -3.738 -2.196 12.069 1.00 97.19 72 GLY A O 1
ATOM 540 N N . TRP A 1 73 ? -2.473 -3.995 12.542 1.00 97.94 73 TRP A N 1
ATOM 541 C CA . TRP A 1 73 ? -2.743 -4.716 11.295 1.00 97.94 73 TRP A CA 1
ATOM 542 C C . TRP A 1 73 ? -4.202 -5.154 11.219 1.00 97.94 73 TRP A C 1
ATOM 544 O O . TRP A 1 73 ? -4.890 -4.797 10.268 1.00 97.94 73 TRP A O 1
ATOM 554 N N . GLU A 1 74 ? -4.706 -5.784 12.281 1.00 97.88 74 GLU A N 1
ATOM 555 C CA . GLU A 1 74 ? -6.096 -6.235 12.383 1.00 97.88 74 GLU A CA 1
ATOM 556 C C . GLU A 1 74 ? -7.094 -5.101 12.100 1.00 97.88 74 GLU A C 1
ATOM 558 O O . GLU A 1 74 ? -8.035 -5.268 11.323 1.00 97.88 74 GLU A O 1
ATOM 563 N N . ILE A 1 75 ? -6.884 -3.907 12.675 1.00 97.62 75 ILE A N 1
ATOM 564 C CA . ILE A 1 75 ? -7.798 -2.790 12.416 1.00 97.62 75 ILE A CA 1
ATOM 565 C C . ILE A 1 75 ? -7.683 -2.253 10.986 1.00 97.62 75 ILE A C 1
ATOM 567 O O . ILE A 1 75 ? -8.692 -1.855 10.410 1.00 97.62 75 ILE A O 1
ATOM 571 N N . VAL A 1 76 ? -6.483 -2.233 10.398 1.00 96.62 76 VAL A N 1
ATOM 572 C CA . VAL A 1 76 ? -6.290 -1.801 9.006 1.00 96.62 76 VAL A CA 1
ATOM 573 C C . VAL A 1 76 ? -7.010 -2.752 8.056 1.00 96.62 76 VAL A C 1
ATOM 575 O O . VAL A 1 76 ? -7.716 -2.274 7.171 1.00 96.62 76 VAL A O 1
ATOM 578 N N . ASP A 1 77 ? -6.913 -4.061 8.281 1.00 96.50 77 ASP A N 1
ATOM 579 C CA . ASP A 1 77 ? -7.555 -5.075 7.442 1.00 96.50 77 ASP A CA 1
ATOM 580 C C . ASP A 1 77 ? -9.084 -4.972 7.491 1.00 96.50 77 ASP A C 1
ATOM 582 O O . ASP A 1 77 ? -9.748 -4.997 6.453 1.00 96.50 77 ASP A O 1
ATOM 586 N N . LEU A 1 78 ? -9.662 -4.759 8.679 1.00 97.00 78 LEU A N 1
ATOM 587 C CA . LEU A 1 78 ? -11.108 -4.553 8.823 1.00 97.00 78 LEU A CA 1
ATOM 588 C C . LEU A 1 78 ? -11.589 -3.305 8.074 1.00 97.00 78 LEU A C 1
ATOM 590 O O . LEU A 1 78 ? -12.623 -3.349 7.402 1.00 97.00 78 LEU A O 1
ATOM 594 N N . LEU A 1 79 ? -10.846 -2.199 8.169 1.00 95.44 79 LEU A N 1
ATOM 595 C CA . LEU A 1 79 ? -11.183 -0.961 7.464 1.00 95.44 79 LEU A CA 1
ATOM 596 C C . LEU A 1 79 ? -10.994 -1.100 5.948 1.00 95.44 79 LEU A C 1
ATOM 598 O O . LEU A 1 79 ? -11.821 -0.604 5.184 1.00 95.44 79 LEU A O 1
ATOM 602 N N . ALA A 1 80 ? -9.947 -1.797 5.504 1.00 94.06 80 ALA A N 1
ATOM 603 C CA . ALA A 1 80 ? -9.705 -2.088 4.093 1.00 94.06 80 ALA A CA 1
ATOM 604 C C . ALA A 1 80 ? -10.800 -2.987 3.494 1.00 94.06 80 ALA A C 1
ATOM 606 O O . ALA A 1 80 ? -11.161 -2.821 2.331 1.00 94.06 80 ALA A O 1
ATOM 607 N N . ALA A 1 81 ? -11.392 -3.871 4.302 1.00 95.25 81 ALA A N 1
ATOM 608 C CA . ALA A 1 81 ? -12.570 -4.660 3.945 1.00 95.25 81 ALA A CA 1
ATOM 609 C C . ALA A 1 81 ? -13.886 -3.847 3.921 1.00 95.25 81 ALA A C 1
ATOM 611 O O . ALA A 1 81 ? -14.959 -4.419 3.736 1.00 95.25 81 ALA A O 1
ATOM 612 N N . GLY A 1 82 ? -13.830 -2.525 4.119 1.00 95.31 82 GLY A N 1
ATOM 613 C CA . GLY A 1 82 ? -14.981 -1.624 4.036 1.00 95.31 82 GLY A CA 1
ATOM 614 C C . GLY A 1 82 ? -15.820 -1.526 5.311 1.00 95.31 82 GLY A C 1
ATOM 615 O O . GLY A 1 82 ? -16.876 -0.893 5.289 1.00 95.31 82 GLY A O 1
ATOM 616 N N . ARG A 1 83 ? -15.382 -2.117 6.432 1.00 96.69 83 ARG A N 1
ATOM 617 C CA . ARG A 1 83 ? -16.090 -1.976 7.713 1.00 96.69 83 ARG A CA 1
ATOM 618 C C . ARG A 1 83 ? -15.916 -0.573 8.276 1.00 96.69 83 ARG A C 1
ATOM 620 O O . ARG A 1 83 ? -14.849 0.034 8.166 1.00 96.69 83 ARG A O 1
ATOM 627 N N . SER A 1 84 ? -16.943 -0.076 8.960 1.00 97.06 84 SER A N 1
ATOM 628 C CA . SER A 1 84 ? -16.793 1.130 9.768 1.00 97.06 84 SER A CA 1
ATOM 629 C C . SER A 1 84 ? -15.996 0.834 11.048 1.00 97.06 84 SER A C 1
ATOM 631 O O . SER A 1 84 ? -15.889 -0.310 11.493 1.00 97.06 84 SER A O 1
ATOM 633 N N . GLN A 1 85 ? -15.470 1.873 11.706 1.00 97.00 85 GLN A N 1
ATOM 634 C CA . GLN A 1 85 ? -14.832 1.711 13.024 1.00 97.00 85 GLN A CA 1
ATOM 635 C C . GLN A 1 85 ? -15.802 1.182 14.090 1.00 97.00 85 GLN A C 1
ATOM 637 O O . GLN A 1 85 ? -15.369 0.524 15.033 1.00 97.00 85 GLN A O 1
ATOM 642 N N . LYS A 1 86 ? -17.105 1.459 13.942 1.00 97.88 86 LYS A N 1
ATOM 643 C CA . LYS A 1 86 ? -18.144 0.935 14.830 1.00 97.88 86 LYS A CA 1
ATOM 644 C C . LYS A 1 86 ? -18.286 -0.576 14.651 1.00 97.88 86 LYS A C 1
ATOM 646 O O . LYS A 1 86 ? -18.180 -1.305 15.630 1.00 97.88 86 LYS A O 1
ATOM 651 N N . ASP A 1 87 ? -18.423 -1.036 13.409 1.00 98.12 87 ASP A N 1
ATOM 652 C CA . ASP A 1 87 ? -18.551 -2.469 13.112 1.00 98.12 87 ASP A CA 1
ATOM 653 C C . ASP A 1 87 ? -17.278 -3.230 13.499 1.00 98.12 87 ASP A C 1
ATOM 655 O O . ASP A 1 87 ? -17.341 -4.378 13.926 1.00 98.12 87 ASP A O 1
ATOM 659 N N . ALA A 1 88 ? -16.108 -2.593 13.375 1.00 98.00 88 ALA A N 1
ATOM 660 C CA . ALA A 1 88 ? -14.848 -3.155 13.850 1.00 98.00 88 ALA A CA 1
ATOM 661 C C . ALA A 1 88 ? -14.817 -3.291 15.383 1.00 98.00 88 ALA A C 1
ATOM 663 O O . ALA A 1 88 ? -14.338 -4.300 15.887 1.00 98.00 88 ALA A O 1
ATOM 664 N N . ALA A 1 89 ? -15.346 -2.316 16.131 1.00 98.25 89 ALA A N 1
ATOM 665 C CA . ALA A 1 89 ? -15.426 -2.391 17.591 1.00 98.25 89 ALA A CA 1
ATOM 666 C C . ALA A 1 89 ? -16.318 -3.558 18.045 1.00 98.25 89 ALA A C 1
ATOM 668 O O . ALA A 1 89 ? -15.923 -4.331 18.915 1.00 98.25 89 ALA A O 1
ATOM 669 N N . GLU A 1 90 ? -17.479 -3.715 17.402 1.00 98.00 90 GLU A N 1
ATOM 670 C CA . GLU A 1 90 ? -18.403 -4.830 17.638 1.00 98.00 90 GLU A CA 1
ATOM 671 C C . GLU A 1 90 ? -17.762 -6.176 17.275 1.00 98.00 90 GLU A C 1
ATOM 673 O O . GLU A 1 90 ? -17.797 -7.109 18.074 1.00 98.00 90 GLU A O 1
ATOM 678 N N . HIS A 1 91 ? -17.113 -6.261 16.109 1.00 97.50 91 HIS A N 1
ATOM 679 C CA . HIS A 1 91 ? -16.450 -7.481 15.646 1.00 97.50 91 HIS A CA 1
ATOM 680 C C . HIS A 1 91 ? -15.318 -7.936 16.574 1.00 97.50 91 HIS A C 1
ATOM 682 O O . HIS A 1 91 ? -15.167 -9.129 16.819 1.00 97.50 91 HIS A O 1
ATOM 688 N N . LEU A 1 92 ? -14.544 -6.987 17.102 1.00 97.31 92 LEU A N 1
ATOM 689 C CA . LEU A 1 92 ? -13.401 -7.251 17.976 1.00 97.31 92 LEU A CA 1
ATOM 690 C C . LEU A 1 92 ? -13.775 -7.332 19.462 1.00 97.31 92 LEU A C 1
ATOM 692 O O . LEU A 1 92 ? -12.895 -7.549 20.292 1.00 97.31 92 LEU A O 1
ATOM 696 N N . ALA A 1 93 ? -15.051 -7.126 19.810 1.00 97.69 93 ALA A N 1
ATOM 697 C CA . ALA A 1 93 ? -15.534 -7.032 21.188 1.00 97.69 93 ALA A CA 1
ATOM 698 C C . ALA A 1 93 ? -14.729 -6.030 22.050 1.00 97.69 93 ALA A C 1
ATOM 700 O O . ALA A 1 93 ? -14.433 -6.276 23.221 1.00 97.69 93 ALA A O 1
ATOM 701 N N . VAL A 1 94 ? -14.376 -4.877 21.471 1.00 97.56 94 VAL A N 1
ATOM 702 C CA . VAL A 1 94 ? -13.666 -3.781 22.153 1.00 97.56 94 VAL A CA 1
ATOM 703 C C . VAL A 1 94 ? -14.462 -2.481 22.078 1.00 97.56 94 VAL A C 1
ATOM 705 O O . VAL A 1 94 ? -15.437 -2.353 21.344 1.00 97.56 94 VAL A O 1
ATOM 708 N N . THR A 1 95 ? -14.043 -1.465 22.830 1.00 98.31 95 THR A N 1
ATOM 709 C CA . THR A 1 95 ? -14.719 -0.164 22.797 1.00 98.31 95 THR A CA 1
ATOM 710 C C . THR A 1 95 ? -14.391 0.620 21.514 1.00 98.31 95 THR A C 1
ATOM 712 O O . THR A 1 95 ? -13.286 0.494 20.972 1.00 98.31 95 THR A O 1
ATOM 715 N N . PRO A 1 96 ? -15.276 1.528 21.054 1.00 97.56 96 PRO A N 1
ATOM 716 C CA . PRO A 1 96 ? -14.960 2.454 19.958 1.00 97.56 96 PRO A CA 1
ATOM 717 C C . PRO A 1 96 ? -13.709 3.310 20.223 1.00 97.56 96 PRO A C 1
ATOM 719 O O . PRO A 1 96 ? -12.971 3.663 19.299 1.00 97.56 96 PRO A O 1
ATOM 722 N N . GLN A 1 97 ? -13.434 3.616 21.496 1.00 97.94 97 GLN A N 1
ATOM 723 C CA . GLN A 1 97 ? -12.209 4.296 21.913 1.00 97.94 97 GLN A CA 1
ATOM 724 C C . GLN A 1 97 ? -10.975 3.420 21.656 1.00 97.94 97 GLN A C 1
ATOM 726 O O . GLN A 1 97 ? -10.004 3.910 21.083 1.00 97.94 97 GLN A O 1
ATOM 731 N N . ALA A 1 98 ? -11.014 2.132 22.012 1.00 97.75 98 ALA A N 1
ATOM 732 C CA . ALA A 1 98 ? -9.921 1.201 21.734 1.00 97.75 98 ALA A CA 1
ATOM 733 C C . ALA A 1 98 ? -9.646 1.085 20.225 1.00 97.75 98 ALA A C 1
ATOM 735 O O . ALA A 1 98 ? -8.488 1.157 19.812 1.00 97.75 98 ALA A O 1
ATOM 736 N N . VAL A 1 99 ? -10.694 1.014 19.394 1.00 98.12 99 VAL A N 1
ATOM 737 C CA . VAL A 1 99 ? -10.553 1.076 17.929 1.00 98.12 99 VAL A CA 1
ATOM 738 C C . VAL A 1 99 ? -9.890 2.379 17.490 1.00 98.12 99 VAL A C 1
ATOM 740 O O . VAL A 1 99 ? -8.916 2.349 16.741 1.00 98.12 99 VAL A O 1
ATOM 743 N N . SER A 1 100 ? -10.357 3.524 17.988 1.00 97.50 100 SER A N 1
ATOM 744 C CA . SER A 1 100 ? -9.800 4.834 17.632 1.00 97.50 100 SER A CA 1
ATOM 745 C C . SER A 1 100 ? -8.307 4.947 17.970 1.00 97.50 100 SER A C 1
ATOM 747 O O . SER A 1 100 ? -7.537 5.510 17.186 1.00 97.50 100 SER A O 1
ATOM 749 N N . LEU A 1 101 ? -7.878 4.391 19.112 1.00 97.94 101 LEU A N 1
ATOM 750 C CA . LEU A 1 101 ? -6.462 4.304 19.473 1.00 97.94 101 LEU A CA 1
ATOM 751 C C . LEU A 1 101 ? -5.685 3.406 18.503 1.00 97.94 101 LEU A C 1
ATOM 753 O O . LEU A 1 101 ? -4.635 3.832 18.025 1.00 97.94 101 LEU A O 1
ATOM 757 N N . ARG A 1 102 ? -6.201 2.215 18.168 1.00 97.50 102 ARG A N 1
ATOM 758 C CA . ARG A 1 102 ? -5.555 1.300 17.209 1.00 97.50 102 ARG A CA 1
ATOM 759 C C . ARG A 1 102 ? -5.413 1.934 15.825 1.00 97.50 102 ARG A C 1
ATOM 761 O O . ARG A 1 102 ? -4.331 1.890 15.256 1.00 97.50 102 ARG A O 1
ATOM 768 N N . VAL A 1 103 ? -6.453 2.602 15.318 1.00 96.94 103 VAL A N 1
ATOM 769 C CA . VAL A 1 103 ? -6.429 3.325 14.028 1.00 96.94 103 VAL A CA 1
ATOM 770 C C . VAL A 1 103 ? -5.330 4.383 14.000 1.00 96.94 103 VAL A C 1
ATOM 772 O O . VAL A 1 103 ? -4.615 4.510 13.004 1.00 96.94 103 VAL A O 1
ATOM 775 N N . ARG A 1 104 ? -5.196 5.153 15.087 1.00 96.62 104 ARG A N 1
ATOM 776 C CA . ARG A 1 104 ? -4.159 6.182 15.210 1.00 96.62 104 ARG A CA 1
ATOM 777 C C . ARG A 1 104 ? -2.768 5.558 15.293 1.00 96.62 104 ARG A C 1
ATOM 779 O O . ARG A 1 104 ? -1.893 5.978 14.549 1.00 96.62 104 ARG A O 1
ATOM 786 N N . ALA A 1 105 ? -2.584 4.559 16.155 1.00 96.31 105 ALA A N 1
ATOM 787 C CA . ALA A 1 105 ? -1.306 3.874 16.339 1.00 96.31 105 ALA A CA 1
ATOM 788 C C . ALA A 1 105 ? -0.837 3.163 15.058 1.00 96.31 105 ALA A C 1
ATOM 790 O O . ALA A 1 105 ? 0.342 3.195 14.733 1.00 96.31 105 ALA A O 1
ATOM 791 N N . ALA A 1 106 ? -1.765 2.594 14.286 1.00 96.56 106 ALA A N 1
ATOM 792 C CA . ALA A 1 106 ? -1.484 1.953 13.004 1.00 96.56 106 ALA A CA 1
ATOM 793 C C . ALA A 1 106 ? -1.256 2.944 11.851 1.00 96.56 106 ALA A C 1
ATOM 795 O O . ALA A 1 106 ? -0.932 2.522 10.737 1.00 96.56 106 ALA A O 1
ATOM 796 N N . SER A 1 107 ? -1.471 4.245 12.088 1.00 95.69 107 SER A N 1
ATOM 797 C CA . SER A 1 107 ? -1.462 5.290 11.059 1.00 95.69 107 SER A CA 1
ATOM 798 C C . SER A 1 107 ? -2.371 4.966 9.865 1.00 95.69 107 SER A C 1
ATOM 800 O O . SER A 1 107 ? -2.094 5.325 8.720 1.00 95.69 107 SER A O 1
ATOM 802 N N . ALA A 1 108 ? -3.501 4.304 10.131 1.00 92.88 108 ALA A N 1
ATOM 803 C CA . ALA A 1 108 ? -4.365 3.730 9.099 1.00 92.88 108 ALA A CA 1
ATOM 804 C C . ALA A 1 108 ? -4.912 4.777 8.110 1.00 92.88 108 ALA A C 1
ATOM 806 O O . ALA A 1 108 ? -5.153 4.473 6.946 1.00 92.88 108 ALA A O 1
ATOM 807 N N . ARG A 1 109 ? -5.075 6.033 8.553 1.00 90.44 109 ARG A N 1
ATOM 808 C CA . ARG A 1 109 ? -5.601 7.127 7.717 1.00 90.44 109 ARG A CA 1
ATOM 809 C C . ARG A 1 109 ? -4.654 7.558 6.597 1.00 90.44 109 ARG A C 1
ATOM 811 O O . ARG A 1 109 ? -5.132 8.036 5.576 1.00 90.44 109 ARG A O 1
ATOM 818 N N . VAL A 1 110 ? -3.342 7.435 6.798 1.00 92.19 110 VAL A N 1
ATOM 819 C CA . VAL A 1 110 ? -2.341 7.859 5.803 1.00 92.19 110 VAL A CA 1
ATOM 820 C C . VAL A 1 110 ? -1.860 6.699 4.936 1.00 92.19 110 VAL A C 1
ATOM 822 O O . VAL A 1 110 ? -1.424 6.931 3.815 1.00 92.19 110 VAL A O 1
ATOM 825 N N . ASP A 1 111 ? -1.993 5.461 5.417 1.00 92.94 111 ASP A N 1
ATOM 826 C CA . ASP A 1 111 ? -1.453 4.270 4.759 1.00 92.94 111 ASP A CA 1
ATOM 827 C C . ASP A 1 111 ? -2.065 4.023 3.370 1.00 92.94 111 ASP A C 1
ATOM 829 O O . ASP A 1 111 ? -1.355 4.030 2.365 1.00 92.94 111 ASP A O 1
ATOM 833 N N . ALA A 1 112 ? -3.389 3.859 3.284 1.00 91.00 112 ALA A N 1
ATOM 834 C CA . ALA A 1 112 ? -4.043 3.528 2.016 1.00 91.00 112 ALA A CA 1
ATOM 835 C C . ALA A 1 112 ? -3.883 4.626 0.937 1.00 91.00 112 ALA A C 1
ATOM 837 O O . ALA A 1 112 ? -3.513 4.289 -0.193 1.00 91.00 112 ALA A O 1
ATOM 838 N N . PRO A 1 113 ? -4.073 5.930 1.239 1.00 94.12 113 PRO A N 1
ATOM 839 C CA . PRO A 1 113 ? -3.804 6.989 0.267 1.00 94.12 113 PRO A CA 1
ATOM 840 C C . PRO A 1 113 ? -2.340 7.038 -0.189 1.00 94.12 113 PRO A C 1
ATOM 842 O O . PRO A 1 113 ? -2.090 7.215 -1.383 1.00 94.12 113 PRO A O 1
ATOM 845 N N . ALA A 1 114 ? -1.381 6.850 0.727 1.00 95.81 114 ALA A N 1
ATOM 846 C CA . ALA A 1 114 ? 0.043 6.830 0.395 1.00 95.81 114 ALA A CA 1
ATOM 847 C C . ALA A 1 114 ? 0.387 5.644 -0.514 1.00 95.81 114 ALA A C 1
ATOM 849 O O . ALA A 1 114 ? 1.024 5.830 -1.549 1.00 95.81 114 ALA A O 1
ATOM 850 N N . ALA A 1 115 ? -0.103 4.446 -0.191 1.00 94.69 115 ALA A N 1
ATOM 851 C CA . ALA A 1 115 ? 0.091 3.255 -1.013 1.00 94.69 115 ALA A CA 1
ATOM 852 C C . ALA A 1 115 ? -0.483 3.434 -2.427 1.00 94.69 115 ALA A C 1
ATOM 854 O O . ALA A 1 115 ? 0.178 3.106 -3.412 1.00 94.69 115 ALA A O 1
ATOM 855 N N . ALA A 1 116 ? -1.681 4.016 -2.546 1.00 95.38 116 ALA A N 1
ATOM 856 C CA . ALA A 1 116 ? -2.291 4.302 -3.840 1.00 95.38 116 ALA A CA 1
ATOM 857 C C . ALA A 1 116 ? -1.497 5.347 -4.645 1.00 95.38 116 ALA A C 1
ATOM 859 O O . ALA A 1 116 ? -1.363 5.219 -5.862 1.00 95.38 116 ALA A O 1
ATOM 860 N N . ALA A 1 117 ? -0.967 6.385 -3.989 1.00 96.62 117 ALA A N 1
ATOM 861 C CA . ALA A 1 117 ? -0.129 7.391 -4.638 1.00 96.62 117 ALA A CA 1
ATOM 862 C C . ALA A 1 117 ? 1.203 6.804 -5.124 1.00 96.62 117 ALA A C 1
ATOM 864 O O . ALA A 1 117 ? 1.588 7.046 -6.265 1.00 96.62 117 ALA A O 1
ATOM 865 N N . LEU A 1 118 ? 1.856 5.982 -4.302 1.00 95.94 118 LEU A N 1
ATOM 866 C CA . LEU A 1 118 ? 3.089 5.282 -4.659 1.00 95.94 118 LEU A CA 1
ATOM 867 C C . LEU A 1 118 ? 2.891 4.295 -5.812 1.00 95.94 118 LEU A C 1
ATOM 869 O O . LEU A 1 118 ? 3.735 4.221 -6.699 1.00 95.94 118 LEU A O 1
ATOM 873 N N . ALA A 1 119 ? 1.766 3.578 -5.847 1.00 94.56 119 ALA A N 1
ATOM 874 C CA . ALA A 1 119 ? 1.438 2.703 -6.970 1.00 94.56 119 ALA A CA 1
ATOM 875 C C . ALA A 1 119 ? 1.338 3.493 -8.286 1.00 94.56 119 ALA A C 1
ATOM 877 O O . ALA A 1 119 ? 1.939 3.104 -9.285 1.00 94.56 119 ALA A O 1
ATOM 878 N N . ARG A 1 120 ? 0.651 4.646 -8.275 1.00 94.81 120 ARG A N 1
ATOM 879 C CA . ARG A 1 120 ? 0.588 5.538 -9.446 1.00 94.81 120 ARG A CA 1
ATOM 880 C C . ARG A 1 120 ? 1.957 6.101 -9.819 1.00 94.81 120 ARG A C 1
ATOM 882 O O . ARG A 1 120 ? 2.261 6.188 -11.003 1.00 94.81 120 ARG A O 1
ATOM 889 N N . LEU A 1 121 ? 2.778 6.461 -8.832 1.00 93.31 121 LEU A N 1
ATOM 890 C CA . LEU A 1 121 ? 4.143 6.931 -9.057 1.00 93.31 121 LEU A CA 1
ATOM 891 C C . LEU A 1 121 ? 4.973 5.870 -9.787 1.00 93.31 121 LEU A C 1
ATOM 893 O O . LEU A 1 121 ? 5.597 6.186 -10.792 1.00 93.31 121 LEU A O 1
ATOM 897 N N . LEU A 1 122 ? 4.914 4.610 -9.343 1.00 90.19 122 LEU A N 1
ATOM 898 C CA . LEU A 1 122 ? 5.581 3.500 -10.027 1.00 90.19 122 LEU A CA 1
ATOM 899 C C . LEU A 1 122 ? 5.075 3.307 -11.455 1.00 90.19 122 LEU A C 1
ATOM 901 O O . LEU A 1 122 ? 5.891 3.051 -12.328 1.00 90.19 122 LEU A O 1
ATOM 905 N N . THR A 1 123 ? 3.774 3.465 -11.722 1.00 89.81 123 THR A N 1
ATOM 906 C CA . THR A 1 123 ? 3.256 3.432 -13.102 1.00 89.81 123 THR A CA 1
ATOM 907 C C . THR A 1 123 ? 3.873 4.530 -13.968 1.00 89.81 123 THR A C 1
ATOM 909 O O . THR A 1 123 ? 4.181 4.285 -15.131 1.00 89.81 123 THR A O 1
ATOM 912 N N . VAL A 1 124 ? 4.055 5.739 -13.429 1.00 89.81 124 VAL A N 1
ATOM 913 C CA . VAL A 1 124 ? 4.699 6.837 -14.165 1.00 89.81 124 VAL A CA 1
ATOM 914 C C . VAL A 1 124 ? 6.175 6.524 -14.411 1.00 89.81 124 VAL A C 1
ATOM 916 O O . VAL A 1 124 ? 6.613 6.639 -15.550 1.00 89.81 124 VAL A O 1
ATOM 919 N N . VAL A 1 125 ? 6.904 6.072 -13.385 1.00 88.25 125 VAL A N 1
ATOM 920 C CA . VAL A 1 125 ? 8.314 5.654 -13.501 1.00 88.25 125 VAL A CA 1
ATOM 921 C C . VAL A 1 125 ? 8.480 4.521 -14.520 1.00 88.25 125 VAL A C 1
ATOM 923 O O . VAL A 1 125 ? 9.404 4.531 -15.317 1.00 88.25 125 VAL A O 1
ATOM 926 N N . ASP A 1 126 ? 7.585 3.535 -14.530 1.00 84.00 126 ASP A N 1
ATOM 927 C CA . ASP A 1 126 ? 7.643 2.421 -15.483 1.00 84.00 126 ASP A CA 1
ATOM 928 C C . ASP A 1 126 ? 7.460 2.915 -16.926 1.00 84.00 126 ASP A C 1
ATOM 930 O O . ASP A 1 126 ? 8.228 2.556 -17.811 1.00 84.00 126 ASP A O 1
ATOM 934 N N . ARG A 1 127 ? 6.505 3.827 -17.152 1.00 81.81 127 ARG A N 1
ATOM 935 C CA . ARG A 1 127 ? 6.241 4.420 -18.474 1.00 81.81 127 ARG A CA 1
ATOM 936 C C . ARG A 1 127 ? 7.358 5.328 -18.977 1.00 81.81 127 ARG A C 1
ATOM 938 O O . ARG A 1 127 ? 7.561 5.410 -20.184 1.00 81.81 127 ARG A O 1
ATOM 945 N N . THR A 1 128 ? 8.053 6.041 -18.093 1.00 81.38 128 THR A N 1
ATOM 946 C CA . THR A 1 128 ? 9.200 6.864 -18.507 1.00 81.38 128 THR A CA 1
ATOM 947 C C . THR A 1 128 ? 10.391 6.002 -18.921 1.00 81.38 128 THR A C 1
ATOM 949 O O . THR A 1 128 ? 11.182 6.433 -19.756 1.00 81.38 128 THR A O 1
ATOM 952 N N . LEU A 1 129 ? 10.496 4.787 -18.378 1.00 76.94 129 LEU A N 1
ATOM 953 C CA . LEU A 1 129 ? 11.570 3.836 -18.669 1.00 76.94 129 LEU A CA 1
ATOM 954 C C . LEU A 1 129 ? 11.250 2.870 -19.817 1.00 76.94 129 LEU A C 1
ATOM 956 O O . LEU A 1 129 ? 12.173 2.383 -20.468 1.00 76.94 129 LEU A O 1
ATOM 960 N N . ASP A 1 130 ? 9.969 2.615 -20.086 1.00 75.81 130 ASP A N 1
ATOM 961 C CA . ASP A 1 130 ? 9.490 1.832 -21.228 1.00 75.81 130 ASP A CA 1
ATOM 962 C C . ASP A 1 130 ? 8.366 2.573 -21.987 1.00 75.81 130 ASP A C 1
ATOM 964 O O . ASP A 1 130 ? 7.185 2.225 -21.883 1.00 75.81 130 ASP A O 1
ATOM 968 N N . PRO A 1 131 ? 8.698 3.628 -22.756 1.00 64.62 131 PRO A N 1
ATOM 969 C CA . PRO A 1 131 ? 7.704 4.417 -23.486 1.00 64.62 131 PRO A CA 1
ATOM 970 C C . PRO A 1 131 ? 7.036 3.650 -24.639 1.00 64.62 131 PRO A C 1
ATOM 972 O O . PRO A 1 131 ? 6.006 4.096 -25.140 1.00 64.62 131 PRO A O 1
ATOM 975 N N . ALA A 1 132 ? 7.604 2.517 -25.068 1.00 66.00 132 ALA A N 1
ATOM 976 C CA . ALA A 1 132 ? 7.052 1.659 -26.120 1.00 66.00 132 ALA A CA 1
ATOM 977 C C . ALA A 1 132 ? 6.023 0.642 -25.585 1.00 66.00 132 ALA A C 1
ATOM 979 O O . ALA A 1 132 ? 5.493 -0.174 -26.342 1.00 66.00 132 ALA A O 1
ATOM 980 N N . ASP A 1 133 ? 5.733 0.664 -24.283 1.00 65.88 133 ASP A N 1
ATOM 981 C CA . ASP A 1 133 ? 4.816 -0.277 -23.664 1.00 65.88 133 ASP A CA 1
ATOM 982 C C . ASP A 1 133 ? 3.333 0.039 -23.965 1.00 65.88 133 ASP A C 1
ATOM 984 O O . ASP A 1 133 ? 2.676 0.841 -23.300 1.00 65.88 133 ASP A O 1
ATOM 988 N N . GLU A 1 134 ? 2.766 -0.686 -24.932 1.00 58.06 134 GLU A N 1
ATOM 989 C CA . GLU A 1 134 ? 1.359 -0.596 -25.367 1.00 58.06 134 GLU A CA 1
ATOM 990 C C . GLU A 1 134 ? 0.314 -1.165 -24.366 1.00 58.06 134 GLU A C 1
ATOM 992 O O . GLU A 1 134 ? -0.835 -1.406 -24.739 1.00 58.06 134 GLU A 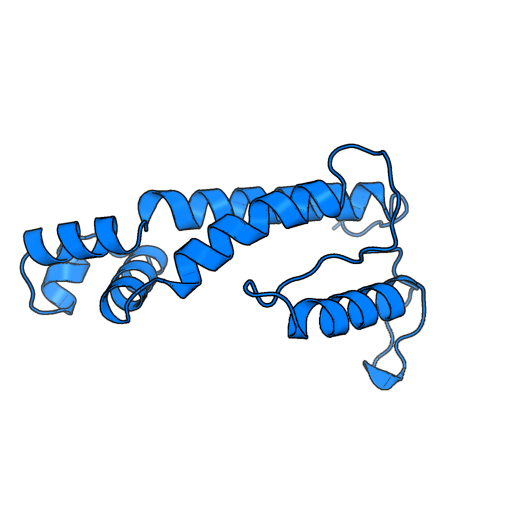O 1
ATOM 997 N N . ARG A 1 135 ? 0.640 -1.412 -23.082 1.00 61.12 135 ARG A N 1
ATOM 998 C CA . ARG A 1 135 ? -0.280 -2.026 -22.081 1.00 61.12 135 ARG A CA 1
ATOM 999 C C . ARG A 1 135 ? -1.597 -1.267 -21.814 1.00 61.12 135 ARG A C 1
ATOM 1001 O O . ARG A 1 135 ? -2.380 -1.741 -20.998 1.00 61.12 135 ARG A O 1
ATOM 1008 N N . THR A 1 136 ? -1.865 -0.129 -22.464 1.00 44.84 136 THR A N 1
ATOM 1009 C CA . THR A 1 136 ? -3.046 0.722 -22.195 1.00 44.84 136 THR A CA 1
ATOM 1010 C C . THR A 1 136 ? -4.023 0.869 -23.379 1.00 44.84 136 THR A C 1
ATOM 1012 O O . THR A 1 136 ? -4.960 1.651 -23.275 1.00 44.84 136 THR A O 1
ATOM 1015 N N . GLU A 1 137 ? -3.883 0.129 -24.487 1.00 43.16 137 GLU A N 1
ATOM 1016 C CA . GLU A 1 137 ? -4.931 0.104 -25.539 1.00 43.16 137 GLU A CA 1
ATOM 1017 C C . GLU A 1 137 ? -6.055 -0.928 -25.288 1.00 43.16 137 GLU A C 1
ATOM 1019 O O . GLU A 1 137 ? -6.874 -1.187 -26.169 1.00 43.16 137 GLU A O 1
ATOM 1024 N N . ARG A 1 138 ? -6.134 -1.524 -24.091 1.00 33.94 138 ARG A N 1
ATOM 1025 C CA . ARG A 1 138 ? -7.207 -2.459 -23.714 1.00 33.94 138 ARG A CA 1
ATOM 1026 C C . ARG A 1 138 ? -7.838 -2.131 -22.374 1.00 33.94 138 ARG A C 1
ATOM 1028 O O . ARG A 1 138 ? -7.080 -1.774 -21.447 1.00 33.94 138 ARG A O 1
#

pLDDT: mean 87.13, std 12.73, range [33.94, 98.31]

Foldseek 3Di:
DAAADPDDDPDLVPGDDPVNVQVVQQQVVLVPDPLSGAGRPPPPDPDPPASVVLVVLSSVLSVLQVPQDPLLVLLLVCVVVVDDLVVSCVVVVHDSVVSVVSCVSSVSVVNPVSVVVSVVSVVVNHCVRHVVDPPPPD

InterPro domains:
  IPR016032 Signal transduction response regulator, C-terminal effector [SSF46894] (69-122)
  IPR036388 Winged helix-like DNA-binding domain superfamily [G3DSA:1.10.10.10] (66-133)

Radius of gyration: 19.04 Å; chains: 1; bounding box: 40×33×49 Å

Organism: NCBI:txid2950106

Secondary structure (DSSP, 8-state):
--PPPSSPPSSGGG--SHHHHHHHHHHHHHTTSTTS----TT----SSSPHHHHHHHHHHHHHHHHT--HHHHHHHHHHHTT--HHHHHHHTT--HHHHHHHHHHTTHHHHHHHHHHHHHHHHHHHHHH-TT--TT--

Sequence (138 aa):
MGPVERPLPRTTRAATGSAHFAARRAVEAAKTRPSRFSTDPDDASTAFPSPADAQALFDPLLQLRDSRSEAGWEIVDLLAAGRSQKDAAEHLAVTPQAVSLRVRAASARVDAPAAAALARLLTVVDRTLDPADERTER